Protein AF-A0A534JRG4-F1 (afdb_monomer)

pLDDT: mean 93.71, std 7.92, range [52.56, 98.38]

Mean predicted aligned error: 3.31 Å

Radius of gyration: 13.33 Å; Cα contacts (8 Å, |Δi|>4): 108; chains: 1; bounding box: 30×22×46 Å

Structure (mmCIF, N/CA/C/O backbone):
data_AF-A0A534JRG4-F1
#
_entry.id   AF-A0A534JRG4-F1
#
loop_
_atom_site.group_PDB
_atom_site.id
_atom_site.type_symbol
_atom_site.label_atom_id
_atom_site.label_alt_id
_atom_site.label_comp_id
_atom_site.label_asym_id
_atom_site.label_entity_id
_atom_site.label_seq_id
_atom_site.pdbx_PDB_ins_code
_atom_site.Cartn_x
_atom_site.Cartn_y
_atom_site.Cartn_z
_atom_site.occupancy
_atom_site.B_iso_or_equiv
_atom_site.auth_seq_id
_atom_site.auth_comp_id
_atom_site.auth_asym_id
_atom_site.auth_atom_id
_atom_site.pdbx_PDB_model_num
ATOM 1 N N . MET A 1 1 ? 14.980 9.251 -24.573 1.00 54.25 1 MET A N 1
ATOM 2 C CA . MET A 1 1 ? 14.330 8.187 -23.779 1.00 54.25 1 MET A CA 1
ATOM 3 C C . MET A 1 1 ? 12.913 8.017 -24.296 1.00 54.25 1 MET A C 1
ATOM 5 O O . MET A 1 1 ? 12.276 9.047 -24.493 1.00 54.25 1 MET A O 1
ATOM 9 N N . PRO A 1 2 ? 12.428 6.793 -24.559 1.00 63.25 2 PRO A N 1
ATOM 10 C CA . PRO A 1 2 ? 10.998 6.587 -24.773 1.00 63.25 2 PRO A CA 1
ATOM 11 C C . PRO A 1 2 ? 10.240 6.985 -23.499 1.00 63.25 2 PRO A C 1
ATOM 13 O O . PRO A 1 2 ? 10.738 6.770 -22.393 1.00 63.25 2 PRO A O 1
ATOM 16 N N . ALA A 1 3 ? 9.083 7.628 -23.656 1.00 77.56 3 ALA A N 1
ATOM 17 C CA . ALA A 1 3 ? 8.221 7.966 -22.531 1.00 77.56 3 ALA A CA 1
ATOM 18 C C . ALA A 1 3 ? 7.711 6.672 -21.885 1.00 77.56 3 ALA A C 1
ATOM 20 O O . ALA A 1 3 ? 7.318 5.751 -22.599 1.00 77.56 3 ALA A O 1
ATOM 21 N N . ASP A 1 4 ? 7.738 6.605 -20.555 1.00 85.62 4 ASP A N 1
ATOM 22 C CA . ASP A 1 4 ? 7.170 5.479 -19.818 1.00 85.62 4 ASP A CA 1
ATOM 23 C C . ASP A 1 4 ? 5.659 5.390 -20.121 1.00 85.62 4 ASP A C 1
ATOM 25 O O . ASP A 1 4 ? 4.919 6.323 -19.782 1.00 85.62 4 ASP A O 1
ATOM 29 N N . PRO A 1 5 ? 5.192 4.308 -20.774 1.00 87.38 5 PRO A N 1
ATOM 30 C CA . PRO A 1 5 ? 3.807 4.188 -21.218 1.00 87.38 5 PRO A CA 1
ATOM 31 C C . PRO A 1 5 ? 2.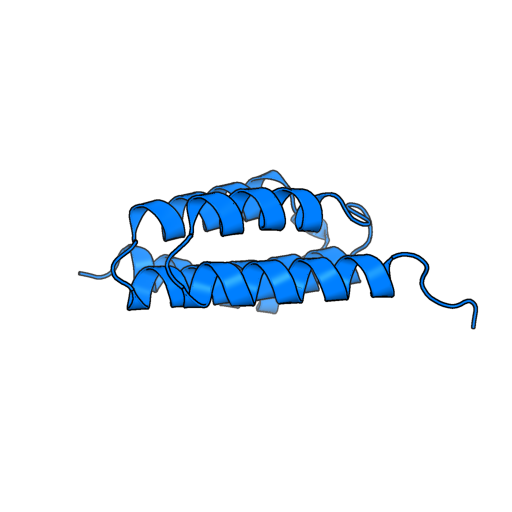813 4.080 -20.053 1.00 87.38 5 PRO A C 1
ATOM 33 O O . PRO A 1 5 ? 1.638 4.396 -20.232 1.00 87.38 5 PRO A O 1
ATOM 36 N N . HIS A 1 6 ? 3.264 3.683 -18.860 1.00 92.56 6 HIS A N 1
ATOM 37 C CA . HIS A 1 6 ? 2.413 3.477 -17.688 1.00 92.56 6 HIS A CA 1
ATOM 38 C C . HIS A 1 6 ? 2.307 4.711 -16.788 1.00 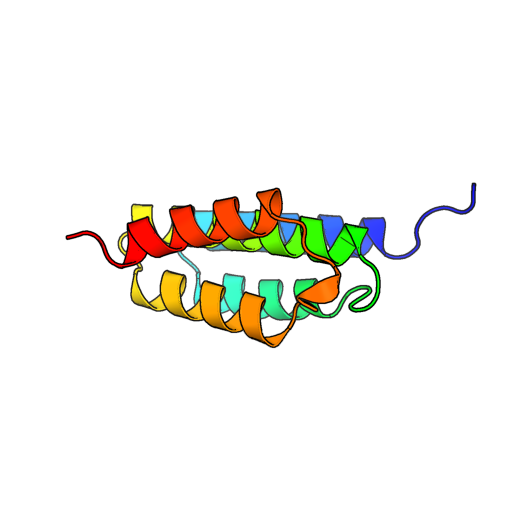92.56 6 HIS A C 1
ATOM 40 O O . HIS A 1 6 ? 1.373 4.822 -15.991 1.00 92.56 6 HIS A O 1
ATOM 46 N N . LEU A 1 7 ? 3.227 5.670 -16.929 1.00 92.88 7 LEU A N 1
ATOM 47 C CA . LEU A 1 7 ? 3.357 6.800 -16.008 1.00 92.88 7 LEU A CA 1
ATOM 48 C C . LEU A 1 7 ? 2.078 7.640 -15.903 1.00 92.88 7 LEU A C 1
ATOM 50 O O . LEU A 1 7 ? 1.699 8.070 -14.808 1.00 92.88 7 LEU A O 1
ATOM 54 N N . HIS A 1 8 ? 1.414 7.887 -17.034 1.00 94.00 8 HIS A N 1
ATOM 55 C CA . HIS A 1 8 ? 0.188 8.682 -17.069 1.00 94.00 8 HIS A CA 1
ATOM 56 C C . HIS A 1 8 ? -0.950 7.997 -16.304 1.00 94.00 8 HIS A C 1
ATOM 58 O O . HIS A 1 8 ? -1.528 8.595 -15.392 1.00 94.00 8 HIS A O 1
ATOM 64 N N . GLU A 1 9 ? -1.224 6.733 -16.634 1.00 95.06 9 GLU A N 1
ATOM 65 C CA . GLU A 1 9 ? -2.268 5.931 -15.996 1.00 95.06 9 GLU A CA 1
ATOM 66 C C . GLU A 1 9 ? -1.997 5.767 -14.497 1.00 95.06 9 GLU A C 1
ATOM 68 O O . GLU A 1 9 ? -2.861 6.067 -13.670 1.00 95.06 9 GLU A O 1
ATOM 73 N N . PHE A 1 10 ? -0.764 5.403 -14.135 1.00 96.69 10 PHE A N 1
ATOM 74 C CA . PHE A 1 10 ? -0.343 5.255 -12.747 1.00 96.69 10 PHE A CA 1
ATOM 75 C C . PHE A 1 10 ? -0.608 6.525 -11.936 1.00 96.69 10 PHE A C 1
ATOM 77 O O . PHE A 1 10 ? -1.229 6.487 -10.872 1.00 96.69 10 PHE A O 1
ATOM 84 N N . THR A 1 11 ? -0.190 7.678 -12.465 1.00 96.19 11 THR A N 1
ATOM 85 C CA . THR A 1 11 ? -0.356 8.970 -11.790 1.00 96.19 11 THR A CA 1
ATOM 86 C C . THR A 1 11 ? -1.832 9.337 -11.634 1.00 96.19 11 THR A C 1
ATOM 88 O O . THR A 1 11 ? -2.233 9.865 -10.593 1.00 96.19 11 THR A O 1
ATOM 91 N N . MET A 1 12 ? -2.661 9.059 -12.644 1.00 97.81 12 MET A N 1
ATOM 92 C CA . MET A 1 12 ? -4.100 9.313 -12.576 1.00 97.81 12 MET A CA 1
ATOM 93 C C . MET A 1 12 ? -4.780 8.467 -11.502 1.00 97.81 12 MET A C 1
ATOM 95 O O . MET A 1 12 ? -5.496 9.018 -10.660 1.00 97.81 12 MET A O 1
ATOM 99 N N . ILE A 1 13 ? -4.530 7.156 -11.486 1.00 97.94 13 ILE A N 1
ATOM 100 C CA . ILE A 1 13 ? -5.140 6.259 -10.499 1.00 97.94 13 ILE A CA 1
ATOM 101 C C . ILE A 1 13 ? -4.643 6.605 -9.093 1.00 97.94 13 ILE A C 1
ATOM 103 O O . ILE A 1 13 ? -5.451 6.713 -8.172 1.00 97.94 13 ILE A O 1
ATOM 107 N N . GLN A 1 14 ? -3.349 6.883 -8.916 1.00 97.69 14 GLN A N 1
ATOM 108 C CA . GLN A 1 14 ? -2.798 7.260 -7.613 1.00 97.69 14 GLN A CA 1
ATOM 109 C C . GLN A 1 14 ? -3.468 8.525 -7.046 1.00 97.69 14 GLN A C 1
ATOM 111 O O . GLN A 1 14 ? -3.798 8.584 -5.858 1.00 97.69 14 GLN A O 1
ATOM 116 N N . ARG A 1 15 ? -3.719 9.537 -7.890 1.00 97.94 15 ARG A N 1
ATOM 117 C CA . ARG A 1 15 ? -4.465 10.746 -7.497 1.00 97.94 15 ARG A CA 1
ATOM 118 C C . ARG A 1 15 ? -5.914 10.429 -7.133 1.00 97.94 15 ARG A C 1
ATOM 120 O O . ARG A 1 15 ? -6.411 10.965 -6.144 1.00 97.94 15 ARG A O 1
ATOM 127 N N . ALA A 1 16 ? -6.571 9.551 -7.890 1.00 98.12 16 ALA A N 1
ATOM 128 C CA . ALA A 1 16 ? -7.940 9.131 -7.611 1.00 98.12 16 ALA A CA 1
ATOM 129 C C . ALA A 1 16 ? -8.048 8.410 -6.256 1.00 98.12 16 ALA A C 1
ATOM 131 O O . ALA A 1 16 ? -8.898 8.785 -5.451 1.00 98.12 16 ALA A O 1
ATOM 132 N N . VAL A 1 17 ? -7.134 7.476 -5.954 1.00 98.25 17 VAL A N 1
ATOM 133 C CA . VAL A 1 17 ? -7.065 6.784 -4.651 1.00 98.25 17 VAL A CA 1
ATOM 134 C C . VAL A 1 17 ? -6.922 7.784 -3.500 1.00 98.25 17 VAL A C 1
ATOM 136 O O . VAL A 1 17 ? -7.634 7.689 -2.501 1.00 98.25 17 VAL A O 1
ATOM 139 N N . ARG A 1 18 ? -6.035 8.783 -3.631 1.00 97.44 18 ARG A N 1
ATOM 140 C CA . ARG A 1 18 ? -5.872 9.832 -2.606 1.00 97.44 18 ARG A CA 1
ATOM 141 C C . ARG A 1 18 ? -7.161 10.622 -2.401 1.00 97.44 18 ARG A C 1
ATOM 143 O O . ARG A 1 18 ? -7.570 10.845 -1.265 1.00 97.44 18 ARG A O 1
A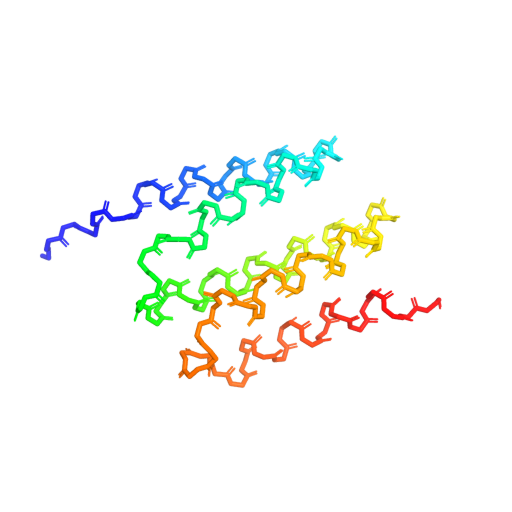TOM 150 N N . ALA A 1 19 ? -7.801 11.040 -3.490 1.00 97.69 19 ALA A N 1
ATOM 151 C CA . ALA A 1 19 ? -9.009 11.852 -3.434 1.00 97.69 19 ALA A CA 1
ATOM 152 C C . ALA A 1 19 ? -10.200 11.100 -2.814 1.00 97.69 19 ALA A C 1
ATOM 154 O O . ALA A 1 19 ? -10.982 11.705 -2.080 1.00 97.69 19 ALA A O 1
ATOM 155 N N . THR A 1 20 ? -10.350 9.798 -3.080 1.00 97.06 20 THR A N 1
ATOM 156 C CA . THR A 1 20 ? -11.416 8.984 -2.475 1.00 97.06 20 THR A CA 1
ATOM 157 C C . THR A 1 20 ? -11.139 8.694 -1.002 1.00 97.06 20 THR A C 1
ATOM 159 O O . THR A 1 20 ? -12.036 8.861 -0.174 1.00 97.06 20 THR A O 1
ATOM 162 N N . ALA A 1 21 ? -9.898 8.355 -0.644 1.00 96.06 21 ALA A N 1
ATOM 163 C CA . ALA A 1 21 ? -9.502 8.106 0.742 1.00 96.06 21 ALA A CA 1
ATOM 164 C C . ALA A 1 21 ? -9.597 9.359 1.628 1.00 96.06 21 ALA A C 1
ATOM 166 O O . ALA A 1 21 ? -10.032 9.274 2.775 1.00 96.06 21 ALA A O 1
ATOM 167 N N . ALA A 1 22 ? -9.272 10.541 1.094 1.00 94.19 22 ALA A N 1
ATOM 168 C CA . ALA A 1 22 ? -9.447 11.812 1.801 1.00 94.19 22 ALA A CA 1
ATOM 169 C C . ALA A 1 22 ? -10.920 12.111 2.143 1.00 94.19 22 ALA A C 1
ATOM 171 O O . ALA A 1 22 ? -11.201 12.806 3.114 1.00 94.19 22 ALA A O 1
ATOM 172 N N . LYS A 1 23 ? -11.864 11.561 1.370 1.00 94.88 23 LYS A N 1
ATOM 173 C CA . LYS A 1 23 ? -13.313 11.653 1.616 1.00 94.88 23 LYS A CA 1
ATOM 174 C C . LYS A 1 23 ? -13.846 10.521 2.507 1.00 94.88 23 LYS A C 1
ATOM 176 O O . LYS A 1 23 ? -15.055 10.409 2.677 1.00 94.88 23 LYS A O 1
ATOM 181 N N . GLY A 1 24 ? -12.981 9.639 3.013 1.00 92.69 24 GLY A N 1
ATOM 182 C CA . GLY A 1 24 ? -13.372 8.458 3.789 1.00 92.69 24 GLY A CA 1
ATOM 183 C C . GLY A 1 24 ? -14.015 7.332 2.966 1.00 92.69 24 GLY A C 1
ATOM 184 O O . GLY A 1 24 ? -14.489 6.353 3.542 1.00 92.69 24 GLY A O 1
ATOM 185 N N . MET A 1 25 ? -14.023 7.429 1.630 1.00 95.81 25 MET A N 1
ATOM 186 C CA . MET A 1 25 ? -14.604 6.427 0.723 1.00 95.81 25 MET A CA 1
ATOM 187 C C . MET A 1 25 ? -13.607 5.292 0.45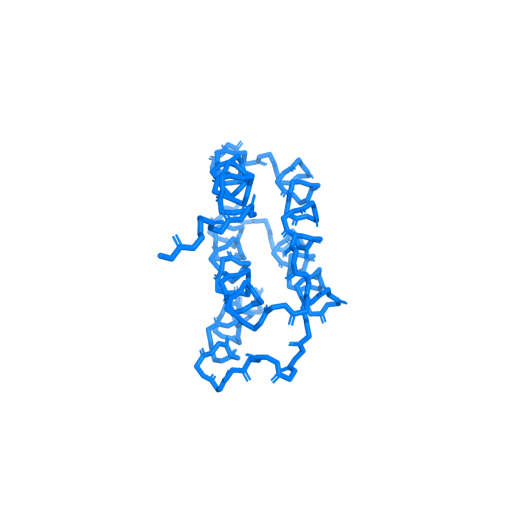7 1.00 95.81 25 MET A C 1
ATOM 189 O O . MET A 1 25 ? -13.095 5.123 -0.653 1.00 95.81 25 MET A O 1
ATOM 193 N N . PHE A 1 26 ? -13.288 4.534 1.502 1.00 93.44 26 PHE A N 1
ATOM 194 C CA . PHE A 1 26 ? -12.203 3.557 1.461 1.00 93.44 26 PHE A CA 1
ATOM 195 C C . PHE A 1 26 ? -12.498 2.295 0.650 1.00 93.44 26 PHE A C 1
ATOM 197 O O . PHE A 1 26 ? -11.555 1.693 0.142 1.00 93.44 26 PHE A O 1
ATOM 204 N N . ASP A 1 27 ? -13.761 1.912 0.475 1.00 92.88 27 ASP A N 1
ATOM 205 C CA . ASP A 1 27 ? -14.112 0.784 -0.398 1.00 92.88 27 ASP A CA 1
ATOM 206 C C . ASP A 1 27 ? -13.740 1.093 -1.853 1.00 92.88 27 ASP A C 1
ATOM 208 O O . ASP A 1 27 ? -13.120 0.284 -2.541 1.00 92.88 27 ASP A O 1
ATOM 212 N N . GLU A 1 28 ? -14.034 2.315 -2.304 1.00 96.12 28 GLU A N 1
ATOM 213 C CA . GLU A 1 28 ? -13.654 2.767 -3.641 1.00 96.12 28 GLU A CA 1
ATOM 214 C C . GLU A 1 28 ? -12.144 3.012 -3.748 1.00 96.12 28 GLU A C 1
ATOM 216 O O . GLU A 1 28 ? -11.524 2.650 -4.746 1.00 96.12 28 GLU A O 1
ATOM 221 N N . ALA A 1 29 ? -11.518 3.559 -2.699 1.00 96.69 29 ALA A N 1
ATOM 222 C CA . ALA A 1 29 ? -10.063 3.695 -2.647 1.00 96.69 29 ALA A CA 1
ATOM 223 C C . ALA A 1 29 ? -9.348 2.341 -2.784 1.00 96.69 29 ALA A C 1
ATOM 225 O O . ALA A 1 29 ? -8.351 2.263 -3.495 1.00 96.69 29 ALA A O 1
ATOM 226 N N . GLN A 1 30 ? -9.866 1.274 -2.166 1.00 95.38 30 GLN A N 1
ATOM 227 C CA . GLN A 1 30 ? -9.307 -0.076 -2.284 1.00 95.38 30 GLN A CA 1
ATOM 228 C C . GLN A 1 30 ? -9.469 -0.657 -3.693 1.00 95.38 30 GLN A C 1
ATOM 230 O O . GLN A 1 30 ? -8.520 -1.234 -4.219 1.00 95.38 30 GLN A O 1
ATOM 235 N N . ARG A 1 31 ? -10.622 -0.461 -4.347 1.00 96.12 31 ARG A N 1
ATOM 236 C CA . ARG A 1 31 ? -10.813 -0.891 -5.747 1.00 96.12 31 ARG A CA 1
ATOM 237 C C . ARG A 1 31 ? -9.850 -0.190 -6.700 1.00 96.12 31 ARG A C 1
ATOM 239 O O . ARG A 1 31 ? -9.275 -0.825 -7.579 1.00 96.12 31 ARG A O 1
ATOM 246 N N . LEU A 1 32 ? -9.669 1.118 -6.529 1.00 97.81 32 LEU A N 1
ATOM 247 C CA . LEU A 1 32 ? -8.719 1.895 -7.322 1.00 97.81 32 LEU A CA 1
ATOM 248 C C . LEU A 1 32 ? -7.269 1.511 -7.003 1.00 97.81 32 LEU A C 1
ATOM 250 O O . LEU A 1 32 ? -6.447 1.447 -7.913 1.00 97.81 32 LEU A O 1
ATOM 254 N N . LEU A 1 33 ? -6.959 1.210 -5.739 1.00 97.88 33 LEU A N 1
ATOM 255 C CA . LEU A 1 33 ? -5.647 0.707 -5.349 1.00 97.88 33 LEU A CA 1
ATOM 256 C C . LEU A 1 33 ? -5.351 -0.629 -6.033 1.00 97.88 33 LEU A C 1
ATOM 258 O O . LEU A 1 33 ? -4.261 -0.776 -6.564 1.00 97.88 33 LEU A O 1
ATOM 262 N N . LEU A 1 34 ? -6.302 -1.564 -6.087 1.00 97.19 34 LEU A N 1
ATOM 263 C CA . LEU A 1 34 ? -6.100 -2.840 -6.779 1.00 97.19 34 LEU A CA 1
ATOM 264 C C . LEU A 1 34 ? -5.713 -2.629 -8.251 1.00 97.19 34 LEU A C 1
ATOM 266 O O . LEU A 1 34 ? -4.697 -3.157 -8.690 1.00 97.19 34 LEU A O 1
ATOM 270 N N . LYS A 1 35 ? -6.426 -1.749 -8.967 1.00 97.19 35 LYS A N 1
ATOM 271 C CA . LYS A 1 35 ? -6.066 -1.365 -10.345 1.00 97.19 35 LYS A CA 1
ATOM 272 C C . LYS A 1 35 ? -4.666 -0.755 -10.437 1.00 97.19 35 LYS A C 1
ATOM 274 O O . LYS A 1 35 ? -3.917 -1.052 -11.357 1.00 97.19 35 LYS A O 1
ATOM 279 N N . LEU A 1 36 ? -4.284 0.089 -9.474 1.00 97.88 36 LEU A N 1
ATOM 280 C CA . LEU A 1 36 ? -2.930 0.650 -9.415 1.00 97.88 36 LEU A CA 1
ATOM 281 C C . LEU A 1 36 ? -1.869 -0.451 -9.260 1.00 97.88 36 LEU A C 1
ATOM 283 O O . LEU A 1 36 ? -0.784 -0.339 -9.830 1.00 97.88 36 LEU A O 1
ATOM 287 N N . LEU A 1 37 ? -2.159 -1.497 -8.479 1.00 97.19 37 LEU A N 1
ATOM 288 C CA . LEU A 1 37 ? -1.236 -2.605 -8.227 1.00 97.19 37 LEU A CA 1
ATOM 289 C C . LEU A 1 37 ? -0.995 -3.464 -9.477 1.00 97.19 37 LEU A C 1
ATOM 291 O O . LEU A 1 37 ? 0.112 -3.978 -9.632 1.00 97.19 37 LEU A O 1
ATOM 295 N N . GLU A 1 38 ? -1.954 -3.522 -10.400 1.00 96.31 38 GLU A N 1
ATOM 296 C CA . GLU A 1 38 ? -1.861 -4.256 -11.672 1.00 96.31 38 GLU A CA 1
ATOM 297 C C . GLU A 1 38 ? -0.947 -3.581 -12.716 1.00 96.31 38 GLU A C 1
ATOM 299 O O . GLU A 1 38 ? -0.481 -4.237 -13.643 1.00 96.31 38 GLU A O 1
ATOM 304 N N . ILE A 1 39 ? -0.633 -2.287 -12.574 1.00 96.19 39 ILE A N 1
ATOM 305 C CA . ILE A 1 39 ? 0.178 -1.546 -13.558 1.00 96.19 39 ILE A CA 1
ATOM 306 C C . ILE A 1 39 ? 1.655 -1.917 -13.441 1.00 96.19 39 ILE A C 1
ATOM 308 O O . ILE A 1 39 ? 2.279 -1.566 -12.444 1.00 96.19 39 ILE A O 1
ATOM 312 N N . ALA A 1 40 ? 2.245 -2.552 -14.456 1.00 95.00 40 ALA A N 1
ATOM 313 C CA . ALA A 1 40 ? 3.660 -2.953 -14.459 1.00 95.00 40 ALA A CA 1
ATOM 314 C C . ALA A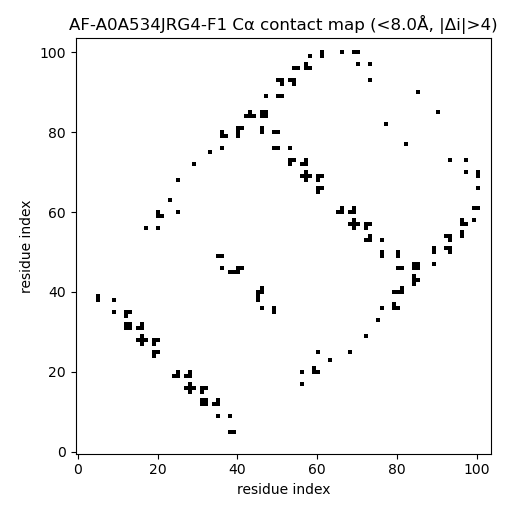 1 40 ? 4.058 -3.713 -13.166 1.00 95.00 40 ALA A C 1
ATOM 316 O O . ALA A 1 40 ? 4.843 -3.211 -12.353 1.00 95.00 40 ALA A O 1
ATOM 317 N N . PRO A 1 41 ? 3.469 -4.897 -12.905 1.00 94.69 41 PRO A N 1
ATOM 318 C CA . PRO A 1 41 ? 3.669 -5.628 -11.650 1.00 94.69 41 PRO A CA 1
ATOM 319 C C . PRO A 1 41 ? 5.119 -6.104 -11.478 1.00 94.69 41 PRO A C 1
ATOM 321 O O . PRO A 1 41 ? 5.627 -6.146 -10.358 1.00 94.69 41 PRO A O 1
ATOM 324 N N . ASP A 1 42 ? 5.804 -6.369 -12.591 1.00 94.50 42 ASP A N 1
ATOM 325 C CA . ASP A 1 42 ? 7.173 -6.882 -12.609 1.00 94.50 42 ASP A CA 1
ATOM 326 C C . ASP A 1 42 ? 8.248 -5.780 -12.589 1.00 94.50 42 ASP A C 1
ATOM 328 O O . ASP A 1 42 ? 9.439 -6.070 -12.493 1.00 94.50 42 ASP A O 1
ATOM 332 N N . ASP A 1 43 ? 7.858 -4.501 -12.643 1.00 96.19 43 ASP A N 1
ATOM 333 C CA . ASP A 1 43 ? 8.807 -3.393 -12.557 1.00 96.19 43 ASP A CA 1
ATOM 334 C C . ASP A 1 43 ? 9.105 -3.047 -11.088 1.00 96.19 43 ASP A C 1
ATOM 336 O O . ASP A 1 43 ? 8.220 -2.716 -10.285 1.00 96.19 43 ASP A O 1
ATOM 340 N N . ALA A 1 44 ? 10.386 -3.108 -10.719 1.00 96.56 44 ALA A N 1
ATOM 341 C CA . ALA A 1 44 ? 10.828 -2.876 -9.350 1.00 96.56 44 ALA A CA 1
ATOM 342 C C . ALA A 1 44 ? 10.655 -1.417 -8.882 1.00 96.56 44 ALA A C 1
ATOM 344 O O . ALA A 1 44 ? 10.441 -1.167 -7.692 1.00 96.56 44 ALA A O 1
ATOM 345 N N . ASN A 1 45 ? 10.725 -0.431 -9.779 1.00 95.50 45 ASN A N 1
ATOM 346 C CA . ASN A 1 45 ? 10.477 0.972 -9.439 1.00 95.50 45 ASN A CA 1
ATOM 347 C C . ASN A 1 45 ? 8.995 1.201 -9.138 1.00 95.50 45 ASN A C 1
ATOM 349 O O . ASN A 1 45 ? 8.659 1.816 -8.118 1.00 95.50 45 ASN A O 1
ATOM 353 N N . TYR A 1 46 ? 8.111 0.650 -9.971 1.00 96.81 46 TYR A N 1
ATOM 354 C CA . TYR A 1 46 ? 6.669 0.694 -9.730 1.00 96.81 46 TYR A CA 1
ATOM 355 C C . TYR A 1 46 ? 6.296 -0.053 -8.454 1.00 96.81 46 TYR A C 1
ATOM 357 O O . TYR A 1 46 ? 5.564 0.486 -7.626 1.00 96.81 46 TYR A O 1
ATOM 365 N N . SER A 1 47 ? 6.860 -1.239 -8.231 1.00 97.81 47 SER A N 1
ATOM 366 C CA . SER A 1 47 ? 6.646 -2.034 -7.017 1.00 97.81 47 SER A CA 1
ATOM 367 C C . SER A 1 47 ? 6.973 -1.252 -5.742 1.00 97.81 47 SER A C 1
ATOM 369 O O . SER A 1 47 ? 6.131 -1.133 -4.851 1.00 97.81 47 SER A O 1
ATOM 371 N N . ARG A 1 48 ? 8.156 -0.627 -5.676 1.00 97.88 48 ARG A N 1
ATOM 372 C CA . ARG A 1 48 ? 8.560 0.197 -4.522 1.00 97.88 48 ARG A CA 1
ATOM 373 C C . ARG A 1 48 ? 7.666 1.423 -4.341 1.00 97.88 48 ARG A C 1
ATOM 375 O O . ARG A 1 48 ? 7.312 1.770 -3.213 1.00 97.88 48 ARG A O 1
ATOM 382 N N . THR A 1 49 ? 7.260 2.060 -5.438 1.00 97.44 49 THR A N 1
ATOM 383 C CA . THR A 1 49 ? 6.367 3.229 -5.401 1.00 97.44 49 THR A CA 1
ATOM 384 C C . THR A 1 49 ? 4.978 2.858 -4.880 1.00 97.44 49 THR A C 1
ATOM 386 O O . THR A 1 49 ? 4.472 3.514 -3.968 1.00 97.44 49 THR A O 1
ATOM 389 N N . LYS A 1 50 ? 4.385 1.771 -5.389 1.00 98.25 50 LYS A N 1
ATOM 390 C CA . LYS A 1 50 ? 3.106 1.220 -4.915 1.00 98.25 50 LYS A CA 1
ATOM 391 C C . LYS A 1 50 ? 3.168 0.832 -3.442 1.00 98.25 50 LYS A C 1
ATOM 393 O O . LYS A 1 50 ? 2.222 1.094 -2.702 1.00 98.25 50 LYS A O 1
ATOM 398 N N . TRP A 1 51 ? 4.283 0.247 -3.006 1.00 98.38 51 TRP A N 1
ATOM 399 C CA . TRP A 1 51 ? 4.476 -0.177 -1.621 1.00 98.38 51 TRP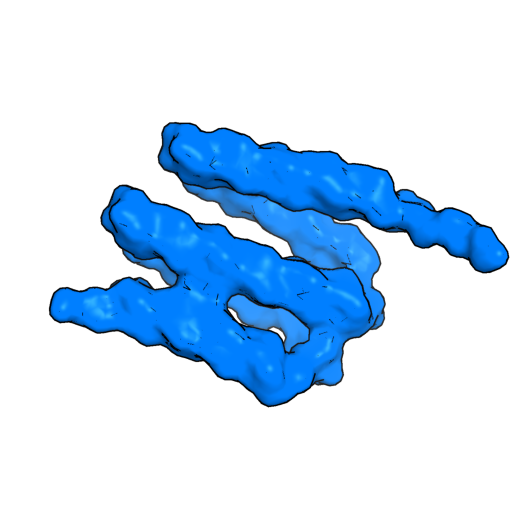 A CA 1
ATOM 400 C C . TRP A 1 51 ? 4.468 1.009 -0.656 1.00 98.38 51 TRP A C 1
ATOM 402 O O . TRP A 1 51 ? 3.675 1.051 0.286 1.00 98.38 51 TRP A O 1
ATOM 412 N N . ARG A 1 52 ? 5.294 2.026 -0.937 1.00 97.94 52 ARG A N 1
ATOM 413 C CA . ARG A 1 52 ? 5.344 3.270 -0.150 1.00 97.94 52 ARG A CA 1
ATOM 414 C C . ARG A 1 52 ? 3.992 3.979 -0.140 1.00 97.94 52 ARG A C 1
ATOM 416 O O . ARG A 1 52 ? 3.555 4.453 0.905 1.00 97.94 52 ARG A O 1
ATOM 423 N N . PHE A 1 53 ? 3.319 4.016 -1.288 1.00 98.31 53 PHE A N 1
ATOM 424 C CA . PHE A 1 53 ? 1.992 4.608 -1.401 1.00 98.31 53 PHE A CA 1
ATOM 425 C C . PHE A 1 53 ? 0.938 3.853 -0.579 1.00 98.31 53 PHE A C 1
ATOM 427 O O . PHE A 1 53 ? 0.132 4.474 0.108 1.00 98.31 53 PHE A O 1
ATOM 434 N N . SER A 1 54 ? 0.975 2.522 -0.587 1.00 98.06 54 SER A N 1
ATOM 435 C CA . SER A 1 54 ? 0.073 1.700 0.225 1.00 98.06 54 SER A CA 1
ATOM 436 C C . SER A 1 54 ? 0.288 1.965 1.716 1.00 98.06 54 SER A C 1
ATOM 438 O O . SER A 1 54 ? -0.679 2.188 2.435 1.00 98.06 54 SER A O 1
ATOM 440 N N . ALA A 1 55 ? 1.541 2.053 2.175 1.00 97.75 55 ALA A N 1
ATOM 441 C CA . ALA A 1 55 ? 1.858 2.396 3.565 1.00 97.75 55 ALA A CA 1
ATOM 442 C C . ALA A 1 55 ? 1.356 3.798 3.971 1.00 97.75 55 ALA A C 1
ATOM 444 O O . ALA A 1 55 ? 0.899 4.004 5.094 1.00 97.75 55 ALA A O 1
ATOM 445 N N . GLU A 1 56 ? 1.395 4.773 3.061 1.00 96.69 56 GLU A N 1
ATOM 446 C CA . GLU A 1 56 ? 0.792 6.091 3.288 1.00 96.69 56 GLU A CA 1
ATOM 447 C C . GLU A 1 56 ? -0.739 6.011 3.432 1.00 96.69 56 GLU A C 1
ATOM 449 O O . GLU A 1 56 ? -1.333 6.656 4.305 1.00 96.69 56 GLU A O 1
ATOM 454 N N . LEU A 1 57 ? -1.387 5.188 2.605 1.00 97.00 57 LEU A N 1
ATOM 455 C CA . LEU A 1 57 ? -2.831 4.983 2.660 1.00 97.00 57 LEU A CA 1
ATOM 456 C C . LEU A 1 57 ? -3.257 4.283 3.960 1.00 97.00 57 LEU A C 1
ATOM 458 O O . LEU A 1 57 ? -4.266 4.663 4.551 1.00 97.00 57 LEU A O 1
ATOM 462 N N . VAL A 1 58 ? -2.454 3.328 4.446 1.00 96.94 58 VAL A N 1
ATOM 463 C CA . VAL A 1 58 ? -2.622 2.683 5.761 1.00 96.94 58 VAL A CA 1
ATOM 464 C C . VAL A 1 58 ? -2.632 3.732 6.868 1.00 96.94 58 VAL A C 1
ATOM 466 O O . VAL A 1 58 ? -3.586 3.786 7.641 1.00 96.94 58 VAL A O 1
ATOM 469 N N . LYS A 1 59 ? -1.633 4.625 6.905 1.00 95.06 59 LYS A N 1
ATOM 470 C CA . LYS A 1 59 ? -1.579 5.714 7.897 1.00 95.06 59 LYS A CA 1
ATOM 471 C C . LYS A 1 59 ? -2.810 6.610 7.829 1.00 95.06 59 LYS A C 1
ATOM 473 O O . LYS A 1 59 ? -3.403 6.925 8.856 1.00 95.06 59 LYS A O 1
ATOM 478 N N . THR A 1 60 ? -3.231 6.974 6.618 1.00 94.44 60 THR A N 1
ATOM 479 C CA . THR A 1 60 ? -4.449 7.770 6.405 1.00 94.44 60 THR A CA 1
ATOM 480 C C . THR A 1 60 ? -5.688 7.070 6.973 1.00 94.44 60 THR A C 1
ATOM 482 O O . THR A 1 60 ? -6.488 7.696 7.668 1.00 94.44 60 THR A O 1
ATOM 485 N N . ALA A 1 61 ? -5.836 5.766 6.723 1.00 94.75 61 ALA A N 1
ATOM 486 C CA . ALA A 1 61 ? -6.940 4.970 7.249 1.00 94.75 61 ALA A CA 1
ATOM 487 C C . ALA A 1 61 ? -6.900 4.862 8.783 1.00 94.75 61 ALA A C 1
ATOM 489 O O . ALA A 1 61 ? -7.942 4.995 9.424 1.00 94.75 61 ALA A O 1
ATOM 490 N N . VAL A 1 62 ? -5.718 4.689 9.386 1.00 94.12 62 VAL A N 1
ATOM 491 C CA . VAL A 1 62 ? -5.550 4.669 10.851 1.00 94.12 62 VAL A CA 1
ATOM 492 C C . VAL A 1 62 ? -5.953 6.003 11.479 1.00 94.12 62 VAL A C 1
ATOM 494 O O . VAL A 1 62 ? -6.749 6.005 12.415 1.00 94.12 62 VAL A O 1
ATOM 497 N N . VAL A 1 63 ? -5.481 7.133 10.938 1.00 93.12 63 VAL A N 1
ATOM 498 C CA . VAL A 1 63 ? -5.831 8.482 11.428 1.00 93.12 63 VAL A CA 1
ATOM 499 C C . VAL A 1 63 ? -7.343 8.725 11.374 1.00 93.12 63 VAL A C 1
ATOM 501 O O . VAL A 1 63 ? -7.909 9.318 12.288 1.00 93.12 63 VAL A O 1
ATOM 504 N N . GLN A 1 64 ? -8.025 8.208 10.348 1.00 93.75 64 GLN A N 1
ATOM 505 C CA . GLN A 1 64 ? -9.487 8.271 10.226 1.00 93.75 64 GLN A CA 1
ATOM 506 C C . GLN A 1 64 ? -10.232 7.188 11.038 1.00 93.75 64 GLN A C 1
ATOM 508 O O . GLN A 1 64 ? -11.430 6.982 10.843 1.00 93.75 64 GLN A O 1
ATOM 513 N N . GLN A 1 65 ? -9.541 6.478 11.937 1.00 93.06 65 GLN A N 1
ATOM 514 C CA . GLN A 1 65 ? -10.079 5.403 12.780 1.00 93.06 65 GLN A CA 1
ATOM 515 C C . GLN A 1 65 ? -10.675 4.222 11.985 1.00 93.06 65 GLN A C 1
ATOM 517 O O . GLN A 1 65 ? -11.537 3.487 12.465 1.00 93.06 65 GLN A O 1
ATOM 522 N N . LYS A 1 66 ? -10.196 3.988 10.757 1.00 92.94 66 LYS A N 1
ATOM 523 C CA . LYS A 1 66 ? -10.598 2.878 9.876 1.00 92.94 66 LYS A CA 1
ATOM 524 C C . LYS A 1 66 ? -9.567 1.745 9.906 1.00 92.94 66 LYS A C 1
ATOM 526 O O . LYS A 1 66 ? -9.024 1.351 8.878 1.00 92.94 66 LYS A O 1
ATOM 531 N N . ARG A 1 67 ? -9.296 1.183 11.089 1.00 91.88 67 ARG A N 1
ATOM 532 C CA . ARG A 1 67 ? -8.251 0.149 11.272 1.00 91.88 67 ARG A CA 1
ATOM 533 C C . ARG A 1 67 ? -8.471 -1.119 10.433 1.00 91.88 67 ARG A C 1
ATOM 535 O O . ARG A 1 67 ? -7.510 -1.651 9.890 1.00 91.88 67 ARG A O 1
ATOM 542 N N . ALA A 1 68 ? -9.718 -1.570 10.265 1.00 92.38 68 ALA A N 1
ATOM 543 C CA . ALA A 1 68 ? -10.029 -2.731 9.420 1.00 92.38 68 ALA A CA 1
ATOM 544 C C . ALA A 1 68 ? -9.645 -2.500 7.946 1.00 92.38 68 ALA A C 1
ATOM 546 O O . ALA A 1 68 ? -9.060 -3.369 7.306 1.00 92.38 68 ALA A O 1
ATOM 547 N N . VAL A 1 69 ? -9.902 -1.292 7.433 1.00 94.06 69 VAL A N 1
ATOM 548 C CA . VAL A 1 69 ? -9.465 -0.870 6.095 1.00 94.06 69 VAL A CA 1
ATOM 549 C C . VAL A 1 69 ? -7.942 -0.826 6.017 1.00 94.06 69 VAL A C 1
ATOM 551 O O . VAL A 1 69 ? -7.363 -1.302 5.046 1.00 94.06 69 VAL A O 1
ATOM 554 N N . ALA A 1 70 ? -7.285 -0.271 7.038 1.00 95.56 70 ALA A N 1
ATOM 555 C CA . ALA A 1 70 ? -5.830 -0.203 7.093 1.00 95.56 70 ALA A CA 1
ATOM 556 C C . ALA A 1 70 ? -5.201 -1.607 6.992 1.00 95.56 70 ALA A C 1
ATOM 558 O O . ALA A 1 70 ? -4.305 -1.822 6.179 1.00 95.56 70 ALA A O 1
ATOM 559 N N . ALA A 1 71 ? -5.733 -2.585 7.732 1.00 95.62 71 ALA A N 1
ATOM 560 C CA . ALA A 1 71 ? -5.306 -3.981 7.646 1.00 95.62 71 ALA A CA 1
ATOM 561 C C . ALA A 1 71 ? -5.553 -4.597 6.254 1.00 95.62 71 ALA A C 1
ATOM 563 O O . ALA A 1 71 ? -4.686 -5.298 5.729 1.00 95.62 71 ALA A O 1
ATOM 564 N N . ALA A 1 72 ? -6.694 -4.301 5.623 1.00 95.62 72 ALA A N 1
ATOM 565 C CA . ALA A 1 72 ? -6.995 -4.771 4.270 1.00 95.62 72 ALA A CA 1
ATOM 566 C C . ALA A 1 72 ? -6.012 -4.212 3.224 1.00 95.62 72 ALA A C 1
ATOM 568 O O . ALA A 1 72 ? -5.534 -4.957 2.371 1.00 95.62 72 ALA A O 1
ATOM 569 N N . ILE A 1 73 ? -5.642 -2.929 3.322 1.00 96.69 73 ILE A N 1
ATOM 570 C CA . ILE A 1 73 ? -4.647 -2.301 2.435 1.00 96.69 73 ILE A CA 1
ATOM 571 C C . ILE A 1 73 ? -3.276 -2.974 2.578 1.00 96.69 73 ILE A C 1
ATOM 573 O O . ILE A 1 73 ? -2.617 -3.228 1.569 1.00 96.69 73 ILE A O 1
ATOM 577 N N . VAL A 1 74 ? -2.852 -3.287 3.809 1.00 96.69 74 VAL A N 1
ATOM 578 C CA . VAL A 1 74 ? -1.600 -4.026 4.055 1.00 96.69 74 VAL A CA 1
ATOM 579 C C . VAL A 1 74 ? -1.638 -5.379 3.349 1.00 96.69 74 VAL A C 1
ATOM 581 O O . VAL A 1 74 ? -0.728 -5.693 2.585 1.00 96.69 74 VAL A O 1
ATOM 584 N N . SER A 1 75 ? -2.710 -6.149 3.552 1.00 96.50 75 SER A N 1
ATOM 585 C CA . SER A 1 75 ? -2.865 -7.473 2.941 1.00 96.50 75 SER A CA 1
ATOM 586 C C . SER A 1 75 ? -2.876 -7.410 1.408 1.00 96.50 75 SER A C 1
ATOM 588 O O . SER A 1 75 ? -2.230 -8.231 0.754 1.00 96.50 75 SER A O 1
ATOM 590 N N . LEU A 1 76 ? -3.537 -6.402 0.826 1.00 96.25 76 LEU A N 1
ATOM 591 C CA . LEU A 1 76 ? -3.540 -6.157 -0.618 1.00 96.25 76 LEU A CA 1
ATOM 592 C C . LEU A 1 76 ? -2.128 -5.894 -1.152 1.00 96.25 76 LEU A C 1
ATOM 594 O O . LEU A 1 76 ? -1.731 -6.505 -2.144 1.00 96.25 76 LEU A O 1
ATOM 598 N N . ALA A 1 77 ? -1.362 -5.021 -0.495 1.00 96.81 77 ALA A N 1
ATOM 599 C CA . ALA A 1 77 ? 0.005 -4.707 -0.901 1.00 96.81 77 ALA A CA 1
ATOM 600 C C . ALA A 1 77 ? 0.930 -5.931 -0.790 1.00 96.81 77 ALA A C 1
ATOM 602 O O . ALA A 1 77 ? 1.655 -6.231 -1.736 1.00 96.81 77 ALA A O 1
ATOM 603 N N . GLU A 1 78 ? 0.865 -6.665 0.325 1.00 96.25 78 GLU A N 1
ATOM 604 C CA . GLU A 1 78 ? 1.657 -7.881 0.563 1.00 96.25 78 GLU A CA 1
ATOM 605 C C . GLU A 1 78 ? 1.352 -8.995 -0.450 1.00 96.25 78 GLU A C 1
ATOM 607 O O . GLU A 1 78 ? 2.258 -9.737 -0.822 1.00 96.25 78 GLU A O 1
ATOM 612 N N . SER A 1 79 ? 0.107 -9.089 -0.928 1.00 96.75 79 SER A N 1
ATOM 613 C CA . SER A 1 79 ? -0.315 -10.138 -1.868 1.00 96.75 79 SER A CA 1
ATOM 614 C C . SER A 1 79 ? -0.000 -9.825 -3.334 1.00 96.75 79 SER A C 1
ATOM 616 O O . SER A 1 79 ? 0.111 -10.747 -4.135 1.00 96.75 79 SER A O 1
ATOM 618 N N . ASN A 1 80 ? 0.112 -8.545 -3.705 1.00 96.81 80 ASN A N 1
ATOM 619 C CA . ASN A 1 80 ? 0.213 -8.126 -5.112 1.00 96.81 80 ASN A CA 1
ATOM 620 C C . ASN A 1 80 ? 1.569 -7.518 -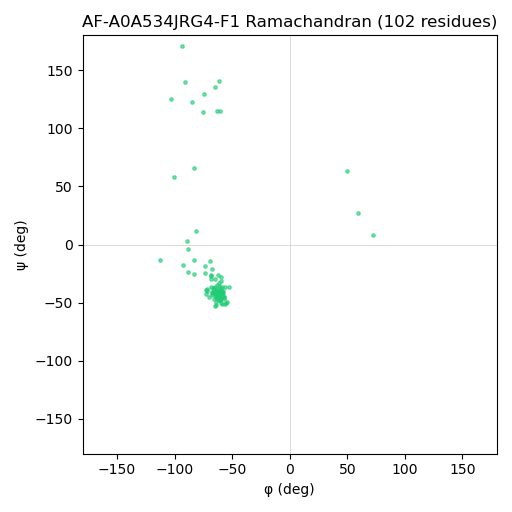5.489 1.00 96.81 80 ASN A C 1
ATOM 622 O O . ASN A 1 80 ? 1.845 -7.332 -6.672 1.00 96.81 80 ASN A O 1
ATOM 626 N N . ILE A 1 81 ? 2.412 -7.165 -4.517 1.00 96.94 81 ILE A N 1
ATOM 627 C CA . ILE A 1 81 ? 3.728 -6.584 -4.789 1.00 96.94 81 ILE A CA 1
ATOM 628 C C . ILE A 1 81 ? 4.795 -7.647 -4.571 1.00 96.94 81 ILE A C 1
ATOM 630 O O . ILE A 1 81 ? 4.914 -8.218 -3.487 1.00 96.94 81 ILE A O 1
ATOM 634 N N . ASN A 1 82 ? 5.620 -7.875 -5.594 1.00 95.75 82 ASN A N 1
ATOM 635 C CA . ASN A 1 82 ? 6.728 -8.809 -5.486 1.00 95.75 82 ASN A CA 1
ATOM 636 C C . ASN A 1 82 ? 7.738 -8.331 -4.428 1.00 95.75 82 ASN A C 1
ATOM 638 O O . ASN A 1 82 ? 8.415 -7.312 -4.589 1.00 95.75 82 ASN A O 1
ATOM 642 N N . ARG A 1 83 ? 7.871 -9.107 -3.346 1.00 95.00 83 ARG A N 1
ATOM 643 C CA . ARG A 1 83 ? 8.764 -8.802 -2.223 1.00 95.00 83 ARG A CA 1
ATOM 644 C C . ARG A 1 83 ? 10.230 -8.684 -2.644 1.00 95.00 83 ARG A C 1
ATOM 646 O O . ARG A 1 83 ? 10.960 -7.924 -2.016 1.00 95.00 83 ARG A O 1
ATOM 653 N N . THR A 1 84 ? 10.667 -9.371 -3.702 1.00 97.06 84 THR A N 1
ATOM 654 C CA . THR A 1 84 ? 12.062 -9.296 -4.175 1.00 97.06 84 THR A CA 1
ATOM 655 C C . THR A 1 84 ? 12.416 -7.939 -4.785 1.00 97.06 84 THR A C 1
ATOM 657 O O . THR A 1 84 ? 13.594 -7.644 -4.961 1.00 97.06 84 THR A O 1
ATOM 660 N N . HIS A 1 85 ? 11.425 -7.097 -5.101 1.00 97.69 85 HIS A N 1
ATOM 661 C CA . HIS A 1 85 ? 11.641 -5.731 -5.587 1.00 97.69 85 HIS A CA 1
ATOM 662 C C . HIS A 1 85 ? 11.872 -4.715 -4.463 1.00 97.69 85 HIS A C 1
ATOM 664 O O . HIS A 1 85 ? 12.257 -3.574 -4.727 1.00 97.69 85 HIS A O 1
ATOM 670 N N . LEU A 1 86 ? 11.589 -5.095 -3.217 1.00 97.62 86 LEU A N 1
ATOM 671 C CA . LEU A 1 86 ? 11.621 -4.196 -2.073 1.00 97.62 86 LEU A CA 1
ATOM 672 C C . LEU A 1 86 ? 13.000 -4.206 -1.422 1.00 97.62 86 LEU A C 1
ATOM 674 O O . LEU A 1 86 ? 13.616 -5.256 -1.249 1.00 97.62 86 LEU A O 1
ATOM 678 N N . THR A 1 87 ? 13.464 -3.030 -1.009 1.00 96.88 87 THR A N 1
ATOM 679 C CA . THR A 1 87 ? 14.639 -2.913 -0.142 1.00 96.88 87 THR A CA 1
ATOM 680 C C . THR A 1 87 ? 14.204 -2.847 1.321 1.00 96.88 87 THR A C 1
ATOM 682 O O . THR A 1 87 ? 13.018 -2.673 1.626 1.00 96.88 87 THR A O 1
ATOM 685 N N . SER A 1 88 ? 15.165 -2.922 2.245 1.00 96.00 88 SER A N 1
ATOM 686 C CA . SER A 1 88 ? 14.904 -2.753 3.680 1.00 96.00 88 SER A CA 1
ATOM 687 C C . SER A 1 88 ? 14.153 -1.454 3.986 1.00 96.00 88 SER A C 1
ATOM 689 O O . SER A 1 88 ? 13.243 -1.456 4.807 1.00 96.00 88 SER A O 1
ATOM 691 N N . ALA A 1 89 ? 14.445 -0.372 3.256 1.00 95.06 89 ALA A N 1
ATOM 692 C CA . ALA A 1 89 ? 13.776 0.910 3.456 1.00 95.06 89 ALA A CA 1
ATOM 693 C C . ALA A 1 89 ? 12.267 0.840 3.161 1.00 95.06 89 ALA A C 1
ATOM 695 O O . ALA A 1 89 ? 11.467 1.422 3.893 1.00 95.06 89 ALA A O 1
ATOM 696 N N . GLU A 1 90 ? 11.848 0.134 2.104 1.00 95.50 90 GLU A N 1
ATOM 697 C CA . GLU A 1 90 ? 10.421 -0.055 1.818 1.00 95.50 90 GLU A CA 1
ATOM 698 C C . GLU A 1 90 ? 9.742 -0.924 2.876 1.00 95.50 90 GLU A C 1
ATOM 700 O O . GLU A 1 90 ? 8.632 -0.607 3.312 1.00 95.50 90 GLU A O 1
ATOM 705 N N . ILE A 1 91 ? 10.410 -1.994 3.307 1.00 95.81 91 ILE A N 1
ATOM 706 C CA . ILE A 1 91 ? 9.893 -2.905 4.331 1.00 95.81 91 ILE A CA 1
ATOM 707 C C . ILE A 1 91 ? 9.652 -2.134 5.638 1.00 95.81 91 ILE A C 1
ATOM 709 O O . ILE A 1 91 ? 8.528 -2.113 6.134 1.00 95.81 91 ILE A O 1
ATOM 713 N N . GLU A 1 92 ? 10.644 -1.373 6.106 1.00 96.19 92 GLU A N 1
ATOM 714 C CA . GLU A 1 92 ? 10.549 -0.552 7.321 1.00 96.19 92 GLU A CA 1
ATOM 715 C C . GLU A 1 92 ? 9.441 0.511 7.266 1.00 96.19 92 GLU A C 1
ATOM 717 O O . GLU A 1 92 ? 8.890 0.909 8.296 1.00 96.19 92 GLU A O 1
ATOM 722 N N . VAL A 1 93 ? 9.128 1.041 6.079 1.00 95.94 93 VAL A N 1
ATOM 723 C CA . VAL A 1 93 ? 8.035 2.011 5.909 1.00 95.94 93 VAL A CA 1
ATOM 724 C C . VAL A 1 93 ? 6.677 1.352 6.152 1.00 95.94 93 VAL A C 1
ATOM 726 O O . VAL A 1 93 ? 5.839 1.944 6.837 1.00 95.94 93 VAL A O 1
ATOM 729 N N . MET A 1 94 ? 6.465 0.142 5.629 1.00 96.56 94 MET A N 1
ATOM 730 C CA . MET A 1 94 ? 5.225 -0.602 5.859 1.00 96.56 94 MET A CA 1
ATOM 731 C C . MET A 1 94 ? 5.146 -1.133 7.288 1.00 96.56 94 MET A C 1
ATOM 733 O O . MET A 1 94 ? 4.092 -1.017 7.901 1.00 96.56 94 MET A O 1
ATOM 737 N N . ASP A 1 95 ? 6.244 -1.631 7.858 1.00 95.56 95 ASP A N 1
ATOM 738 C CA . ASP A 1 95 ? 6.259 -2.138 9.236 1.00 95.56 95 ASP A CA 1
ATOM 739 C C . ASP A 1 95 ? 5.867 -1.056 10.246 1.00 95.56 95 ASP A C 1
ATOM 741 O O . ASP A 1 95 ? 5.049 -1.299 11.134 1.00 95.56 95 ASP A O 1
ATOM 745 N N . ARG A 1 96 ? 6.353 0.178 10.059 1.00 94.62 96 ARG A N 1
ATOM 746 C CA . ARG A 1 96 ? 5.902 1.329 10.856 1.00 94.62 96 ARG A CA 1
ATOM 747 C C . ARG A 1 96 ? 4.405 1.586 10.694 1.00 94.62 96 ARG A C 1
ATOM 749 O O . ARG A 1 96 ? 3.710 1.735 11.690 1.00 94.62 96 ARG A O 1
ATOM 756 N N . ALA A 1 97 ? 3.901 1.587 9.459 1.00 93.75 97 ALA A N 1
ATOM 757 C CA . ALA A 1 97 ? 2.472 1.779 9.206 1.00 93.75 97 ALA A CA 1
ATOM 758 C C . ALA A 1 97 ? 1.610 0.651 9.813 1.00 93.75 97 ALA A C 1
ATOM 760 O O . ALA A 1 97 ? 0.518 0.918 10.303 1.00 93.75 97 ALA A O 1
ATOM 761 N N . LYS A 1 98 ? 2.101 -0.596 9.830 1.00 92.81 98 LYS A N 1
ATOM 762 C CA . LYS A 1 98 ? 1.450 -1.739 10.494 1.00 92.81 98 LYS A CA 1
ATOM 763 C C . LYS A 1 98 ? 1.432 -1.578 12.013 1.00 92.81 98 LYS A C 1
ATOM 765 O O . LYS A 1 98 ? 0.407 -1.864 12.627 1.00 92.81 98 LYS A O 1
ATOM 770 N N . GLY A 1 99 ? 2.521 -1.084 12.603 1.00 89.81 99 GLY A N 1
ATOM 771 C CA . GLY A 1 99 ? 2.595 -0.782 14.035 1.00 89.81 99 GLY A CA 1
ATOM 772 C C . GLY A 1 99 ? 1.503 0.190 14.497 1.00 89.81 99 GLY A C 1
ATOM 773 O O . GLY A 1 99 ? 0.921 -0.000 15.568 1.00 89.81 99 GLY A O 1
ATOM 774 N N . ASP A 1 100 ? 1.153 1.167 13.657 1.00 85.25 100 ASP A N 1
ATOM 775 C CA . ASP A 1 100 ? 0.070 2.125 13.921 1.00 85.25 100 ASP A CA 1
ATOM 776 C C . ASP A 1 100 ? -1.326 1.463 13.911 1.00 85.25 100 ASP A C 1
ATOM 778 O O . ASP A 1 100 ? -2.248 1.927 14.581 1.00 85.25 100 ASP A O 1
ATOM 782 N N . VAL A 1 101 ? -1.505 0.352 13.184 1.00 82.88 101 VAL A N 1
ATOM 783 C CA . VAL A 1 101 ? -2.765 -0.418 13.176 1.00 82.88 101 VAL A CA 1
ATOM 784 C C . VAL A 1 101 ? -2.948 -1.181 14.492 1.00 82.88 101 VAL A C 1
ATOM 786 O O . VAL A 1 101 ? -4.066 -1.264 15.014 1.00 82.8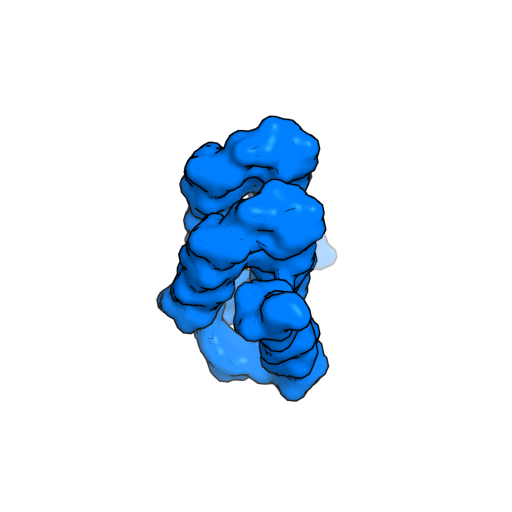8 101 VAL A O 1
ATOM 789 N N . THR A 1 102 ? -1.857 -1.737 15.028 1.00 76.25 102 THR A N 1
ATOM 790 C CA . THR A 1 102 ? -1.864 -2.628 16.199 1.00 76.25 102 THR A CA 1
ATOM 791 C C . THR A 1 102 ? -1.759 -1.906 17.539 1.00 76.25 102 THR A C 1
ATOM 793 O O . THR A 1 102 ? -2.187 -2.461 18.547 1.00 76.25 102 THR A O 1
ATOM 796 N N . SER A 1 103 ? -1.202 -0.694 17.577 1.0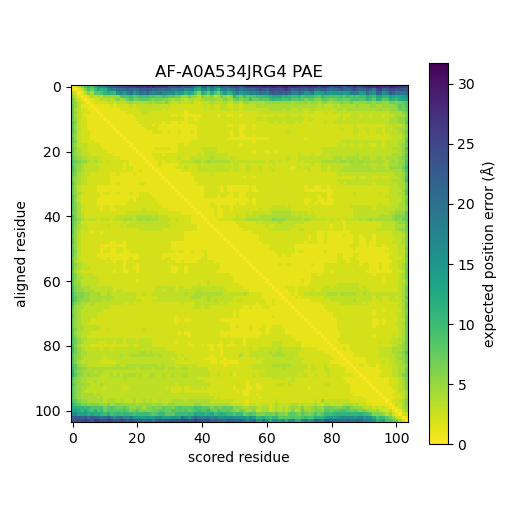0 66.44 103 SER A N 1
ATOM 797 C CA . SER A 1 103 ? -1.020 0.057 18.827 1.00 66.44 103 SER A CA 1
ATOM 798 C C . SER A 1 103 ? -2.360 0.623 19.327 1.00 66.44 103 SER A C 1
ATOM 800 O O . SER A 1 103 ? -3.133 1.196 18.551 1.00 66.44 103 SER A O 1
ATOM 802 N N . LEU A 1 104 ? -2.684 0.380 20.601 1.00 52.56 104 LEU A N 1
ATOM 803 C CA . LEU A 1 104 ? -3.912 0.818 21.283 1.00 52.56 104 LEU A CA 1
ATOM 804 C C . LEU A 1 104 ? -3.740 2.213 21.881 1.00 52.56 104 LEU A C 1
ATOM 806 O O . LEU A 1 104 ? -2.746 2.406 22.613 1.00 52.56 104 LEU A O 1
#

Secondary structure (DSSP, 8-state):
----TTHHHHHHHHHHHHHHHHTT-HHHHHHHHHHHHHSSTT-HHHHHHHHHHHHHHHHHHHHTT-HHHHHHHHHHHHHHS-GGG--HHHHHHHHHHHHHHH--

Sequence (104 aa):
MPADPHLHEFTMIQRAVRATAAKGMFDEAQRLLLKLLEIAPDDANYSRTKWRFSAELVKTAVVQQKRAVAAAIVSLAESNINRTHLTSAEIEVMDRAKGDVTSL

Nearest PDB structures (foldseek):
  3fwv-assembly2_B  TM=6.202E-01  e=3.976E-01  Homo sapiens
  4gpk-assembly1_D  TM=5.648E-01  e=2.086E+00  Bacillus thuringiensis serovar thuringiensis
  8rte-assembly1_A  TM=5.832E-01  e=2.449E+00  Bacillus phage phi105
  8rte-assembly1_B  TM=5.396E-01  e=3.757E+00  Bacillus phage phi105
  2vkj-assembly1_A  TM=3.735E-01  e=6.765E+00  Thermotoga maritima

Foldseek 3Di:
DPPDPQVVVLVVLLVVLVVCLVVVNLVVSVVSLLVSLPGPQVDLVSLLVSLLSLLVSLQSCLVVVNLVSSVVSLVSSVVRHDPVSDDPVSVVSNVVSVCSSPDD

Solvent-accessible surface area (backbone atoms only — not comparable to full-atom values): 5712 Å² total; per-residue (Å²): 129,84,77,68,86,56,56,65,60,48,55,53,39,54,51,49,25,51,58,30,42,77,70,68,40,49,72,61,18,49,55,40,44,54,57,49,50,65,56,59,52,87,38,43,69,50,33,43,50,53,48,54,50,45,25,51,51,22,44,54,26,38,77,71,71,33,45,72,57,20,54,50,48,52,53,52,48,67,75,59,40,60,67,89,47,50,52,72,70,55,51,54,50,37,53,54,33,51,48,62,60,72,60,129